Protein AF-A0A7S0JPT4-F1 (afdb_monomer)

Solvent-accessible surface area (backbone atoms only — not comparable to full-atom values): 7173 Å² total; per-residue (Å²): 138,86,82,77,86,71,94,71,84,81,79,79,88,81,71,78,75,78,73,74,84,70,90,76,42,67,63,87,90,52,75,66,52,68,43,48,68,90,46,64,46,83,89,29,69,55,43,58,56,53,45,62,36,67,50,42,34,35,40,43,40,38,77,84,61,48,71,85,53,50,52,60,48,46,45,65,56,49,78,57,55,87,83,44,76,76,41,68,42,82,45,75,57,48,51,89,95,39,35,83,72,56,46,59,65,50,50,70,67,69,112

Secondary structure (DSSP, 8-state):
---PPPTTTTS---S------PPPB--SS-SSEEE-TTS--TTSHHHHHHHHB-S-EEEEE-TT--HHHHHHHHHHH-S-TTTSTT-EEEEE---TTTHHHHHHHHHHHH-

Sequence (111 aa):
RTSSPGAADAAAAAAGEPSSSSRRWYNLGAHFLWIGDRTRALDGAHIEYFRGIANPIGVKVGPSMKRAELVPLIRMLWPSPEEQPGKIVLITRLGAGRVRELLPPFIRAVQ

InterPro domains:
  IPR002480 DAHP synthetase, class II [PF01474] (20-111)
  IPR002480 DAHP synthetase, class II [PTHR21337] (19-111)
  IPR013785 Aldolase-type TIM barrel [G3DSA:3.20.20.70] (8-111)

Nearest PDB structures (foldseek):
  5ckx-assembly1_A-2  TM=9.601E-01  e=1.463E-08  Mycobacterium tuberculosis H37Rv
  3rzi-assembly1_A-2  TM=9.629E-01  e=2.994E-08  Mycobacterium tuberculosis H37Rv
  6bmc-assembly1_A  TM=9.580E-01  e=6.978E-08  Pseudomonas aeruginosa
  6bmc-assembly1_B  TM=9.588E-01  e=7.948E-08  Pseudomonas aeruginosa
  5huc-assembly1_A  TM=9.535E-01  e=8.482E-08  Corynebacterium glutamicum

Mean predicted aligned error: 9.6 Å

Radius of gyration: 21.95 Å; Cα contacts (8 Å, |Δi|>4): 108; chains: 1; bounding box: 70×24×56 Å

Foldseek 3Di:
DDDDDDPPPPPPPPDPDPPPPPDAAADPVDQEEEDDPVQLDCPGPVLVVQLRHQHQYEYEDELPDDLVSVVSSCCSNPVDCPVRPRSYDYHYDYDPVCCVPPVVSNVVSHD

Organism: Cafeteria roenbergensis (NCBI:txid33653)

Structure (mmCIF, N/CA/C/O backbone):
data_AF-A0A7S0JPT4-F1
#
_entry.id   AF-A0A7S0JPT4-F1
#
loop_
_atom_site.group_PDB
_atom_site.id
_atom_site.type_symbol
_atom_site.label_atom_id
_atom_site.label_alt_id
_atom_site.label_comp_id
_atom_site.label_asym_id
_atom_site.label_entity_id
_atom_site.label_seq_id
_atom_site.pdbx_PDB_ins_code
_atom_site.Cartn_x
_atom_site.Cartn_y
_atom_site.Cartn_z
_atom_site.occupancy
_atom_site.B_iso_or_equiv
_atom_site.auth_seq_id
_atom_site.auth_comp_id
_atom_site.auth_asym_id
_atom_site.auth_atom_id
_atom_site.pdbx_PDB_model_num
ATOM 1 N N . ARG A 1 1 ? 59.725 -6.957 -39.684 1.00 39.84 1 ARG A N 1
ATOM 2 C CA . ARG A 1 1 ? 59.776 -7.063 -38.207 1.00 39.84 1 ARG A CA 1
ATOM 3 C C . ARG A 1 1 ? 58.343 -6.873 -37.721 1.00 39.84 1 ARG A C 1
ATOM 5 O O . ARG A 1 1 ? 57.882 -5.749 -37.624 1.00 39.84 1 ARG A O 1
ATOM 12 N N . THR A 1 2 ? 57.601 -7.972 -37.629 1.00 42.12 2 THR A N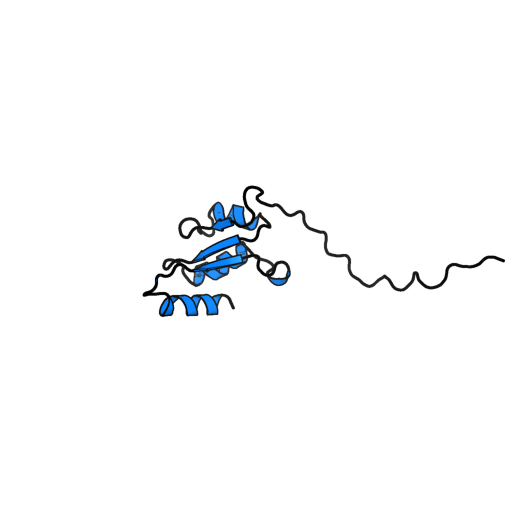 1
ATOM 13 C CA . THR A 1 2 ? 56.180 -8.022 -37.262 1.00 42.12 2 THR A CA 1
ATOM 14 C C . THR A 1 2 ? 56.053 -7.894 -35.746 1.00 42.12 2 THR A C 1
ATOM 16 O O . THR A 1 2 ? 56.649 -8.692 -35.027 1.00 42.12 2 THR A O 1
ATOM 19 N N . SER A 1 3 ? 55.327 -6.895 -35.250 1.00 43.84 3 SER A N 1
ATOM 20 C CA . SER A 1 3 ? 54.981 -6.786 -33.829 1.00 43.84 3 SER A CA 1
ATOM 21 C C . SER A 1 3 ? 53.631 -7.460 -33.587 1.00 43.84 3 SER A C 1
ATOM 23 O O . SER A 1 3 ? 52.612 -6.997 -34.097 1.00 43.84 3 SER A O 1
ATOM 25 N N . SER A 1 4 ? 53.649 -8.564 -32.842 1.00 46.91 4 SER A N 1
ATOM 26 C CA . SER A 1 4 ? 52.466 -9.275 -32.345 1.00 46.91 4 SER A CA 1
ATOM 27 C C . SER A 1 4 ? 51.617 -8.383 -31.425 1.00 46.91 4 SER A C 1
ATOM 29 O O . SER A 1 4 ? 52.193 -7.558 -30.709 1.00 46.91 4 SER A O 1
ATOM 31 N N . PRO A 1 5 ? 50.283 -8.556 -31.368 1.00 42.84 5 PRO A N 1
ATOM 32 C CA . PRO A 1 5 ? 49.476 -7.929 -30.332 1.00 42.84 5 PRO A CA 1
ATOM 33 C C . PRO A 1 5 ? 49.810 -8.561 -28.976 1.00 42.84 5 PRO A C 1
ATOM 35 O O . PRO A 1 5 ? 49.987 -9.775 -28.863 1.00 42.84 5 PRO A O 1
ATOM 38 N N . GLY A 1 6 ? 49.960 -7.709 -27.963 1.00 39.66 6 GLY A N 1
ATOM 39 C CA . GLY A 1 6 ? 50.308 -8.093 -26.601 1.00 39.66 6 GLY A CA 1
ATOM 40 C C . GLY A 1 6 ? 49.187 -8.841 -25.881 1.00 39.66 6 GLY A C 1
ATOM 41 O O . GLY A 1 6 ? 48.015 -8.749 -26.234 1.00 39.66 6 GLY A O 1
ATOM 42 N N . ALA A 1 7 ? 49.589 -9.561 -24.838 1.00 46.47 7 ALA A N 1
ATOM 43 C CA . ALA A 1 7 ? 48.806 -10.448 -23.981 1.00 46.47 7 ALA A CA 1
ATOM 44 C C . ALA A 1 7 ? 47.739 -9.744 -23.104 1.00 46.47 7 ALA A C 1
ATOM 46 O O . ALA A 1 7 ? 47.629 -10.031 -21.915 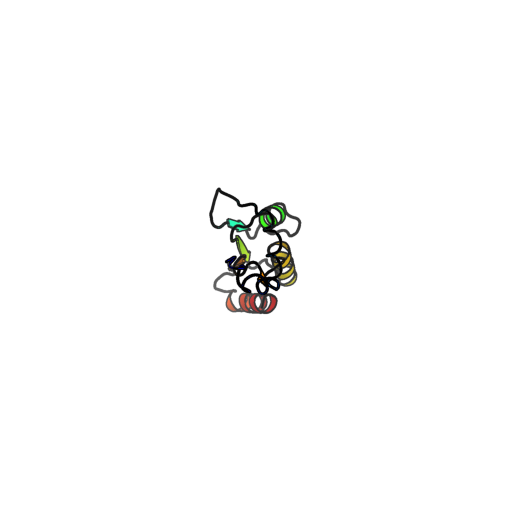1.00 46.47 7 ALA A O 1
ATOM 47 N N . ALA A 1 8 ? 46.962 -8.817 -23.667 1.00 39.03 8 ALA A N 1
ATOM 48 C CA . ALA A 1 8 ? 45.888 -8.103 -22.970 1.00 39.03 8 ALA A CA 1
ATOM 49 C C . ALA A 1 8 ? 44.485 -8.693 -23.225 1.00 39.03 8 ALA A C 1
ATOM 51 O O . ALA A 1 8 ? 43.552 -8.347 -22.509 1.00 39.03 8 ALA A O 1
ATOM 52 N N . ASP A 1 9 ? 44.332 -9.615 -24.183 1.00 37.06 9 ASP A N 1
ATOM 53 C CA . ASP A 1 9 ? 43.021 -10.170 -24.573 1.00 37.06 9 ASP A CA 1
ATOM 54 C C . ASP A 1 9 ? 42.561 -11.392 -23.754 1.00 37.06 9 ASP A C 1
ATOM 56 O O . ASP A 1 9 ? 41.500 -11.955 -24.011 1.00 37.06 9 ASP A O 1
ATOM 60 N N . ALA A 1 10 ? 43.322 -11.821 -22.744 1.00 37.81 10 ALA A N 1
ATOM 61 C CA . ALA A 1 10 ? 43.035 -13.069 -22.026 1.00 37.81 10 ALA A CA 1
ATOM 62 C C . ALA A 1 10 ? 42.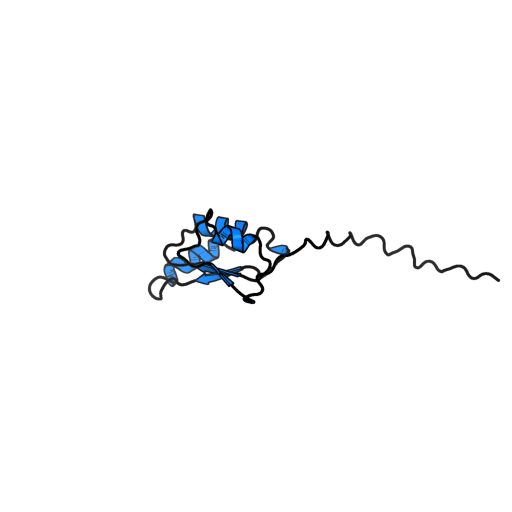365 -12.902 -20.646 1.00 37.81 10 ALA A C 1
ATOM 64 O O . ALA A 1 10 ? 42.150 -13.900 -19.963 1.00 37.81 10 ALA A O 1
ATOM 65 N N . ALA A 1 11 ? 42.021 -11.684 -20.208 1.00 35.59 11 ALA A N 1
ATOM 66 C CA . ALA A 1 11 ? 41.565 -11.443 -18.828 1.00 35.59 11 ALA A CA 1
ATOM 67 C C . ALA A 1 11 ? 40.200 -10.741 -18.687 1.00 35.59 11 ALA A C 1
ATOM 69 O O . ALA A 1 11 ? 39.913 -10.172 -17.638 1.00 35.59 11 ALA A O 1
ATOM 70 N N . ALA A 1 12 ? 39.336 -10.796 -19.705 1.00 36.69 12 ALA A N 1
ATOM 71 C CA . ALA A 1 12 ? 37.975 -10.241 -19.635 1.00 36.69 12 ALA A CA 1
ATOM 72 C C . ALA A 1 12 ? 36.861 -11.309 -19.633 1.00 36.69 12 ALA A C 1
ATOM 74 O O . ALA A 1 12 ? 35.690 -10.987 -19.807 1.00 36.69 12 ALA A O 1
ATOM 75 N N . ALA A 1 13 ? 37.199 -12.583 -19.416 1.00 45.38 13 ALA A N 1
ATOM 76 C CA . ALA A 1 13 ? 36.249 -13.697 -19.437 1.00 45.38 13 ALA A CA 1
ATOM 77 C C . ALA A 1 13 ? 35.870 -14.177 -18.022 1.00 45.38 13 ALA A C 1
ATOM 79 O O . ALA A 1 13 ? 36.073 -15.342 -17.691 1.00 45.38 13 ALA A O 1
ATOM 80 N N . ALA A 1 14 ? 35.355 -13.287 -17.162 1.00 48.66 14 ALA A N 1
ATOM 81 C CA . ALA A 1 14 ? 34.773 -13.693 -15.870 1.00 48.66 14 ALA A CA 1
ATOM 82 C C . ALA A 1 14 ? 33.774 -12.692 -15.250 1.00 48.66 14 ALA A C 1
ATOM 84 O O . ALA A 1 14 ? 33.561 -12.706 -14.040 1.00 48.66 14 ALA A O 1
ATOM 85 N N . ALA A 1 15 ? 33.134 -11.832 -16.043 1.00 48.94 15 ALA A N 1
ATOM 86 C CA . ALA A 1 15 ? 31.941 -11.117 -15.595 1.00 48.94 15 ALA A CA 1
ATOM 87 C C . ALA A 1 15 ? 30.763 -11.714 -16.361 1.00 48.94 15 ALA A C 1
ATOM 89 O O . ALA A 1 15 ? 30.640 -11.490 -17.563 1.00 48.94 15 ALA A O 1
ATOM 90 N N . GLY A 1 16 ? 29.967 -12.550 -15.685 1.00 45.06 16 GLY A N 1
ATOM 91 C CA . GLY A 1 16 ? 28.748 -13.109 -16.264 1.00 45.06 16 GLY A CA 1
ATOM 92 C C . GLY A 1 16 ? 27.929 -11.994 -16.906 1.00 45.06 16 GLY A C 1
ATOM 93 O O . GLY A 1 16 ? 27.811 -10.911 -16.327 1.00 45.06 16 GLY A O 1
ATOM 94 N N . GLU A 1 17 ? 27.439 -12.242 -18.122 1.00 41.56 17 GLU A N 1
ATOM 95 C CA . GLU A 1 17 ? 26.632 -11.279 -18.866 1.00 41.56 17 GLU A CA 1
ATOM 96 C C . GLU A 1 17 ? 25.564 -10.678 -17.941 1.00 41.56 17 GLU A C 1
ATOM 98 O O . GLU A 1 17 ? 24.897 -11.435 -17.223 1.00 41.56 17 GLU A O 1
ATOM 103 N N . PRO A 1 18 ? 25.386 -9.342 -17.910 1.00 49.97 18 PRO A N 1
ATOM 104 C CA . PRO A 1 18 ? 24.272 -8.760 -17.184 1.00 49.97 18 PRO A CA 1
ATOM 105 C C . PRO A 1 18 ? 23.008 -9.408 -17.739 1.00 49.97 18 PRO A C 1
ATOM 107 O O . PRO A 1 18 ? 22.729 -9.282 -18.933 1.00 49.97 18 PRO A O 1
ATOM 110 N N . SER A 1 19 ? 22.296 -10.161 -16.890 1.00 58.06 19 SER A N 1
ATOM 111 C CA . SER A 1 19 ? 21.095 -10.888 -17.296 1.00 58.06 19 SER A CA 1
ATOM 112 C C . SER A 1 19 ? 20.218 -9.933 -18.094 1.00 58.06 19 SER A C 1
ATOM 114 O O . SER A 1 19 ? 19.960 -8.827 -17.609 1.00 58.06 19 SER A O 1
ATOM 116 N N . SER A 1 20 ? 19.839 -10.339 -19.310 1.00 53.69 20 SER A N 1
ATOM 117 C CA . SER A 1 20 ? 19.092 -9.552 -20.297 1.00 53.69 20 SER A CA 1
ATOM 118 C C . SER A 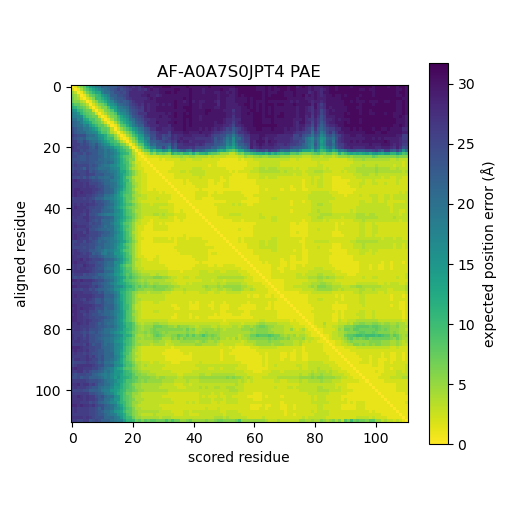1 20 ? 18.247 -8.458 -19.645 1.00 53.69 20 SER A C 1
ATOM 120 O O . SER A 1 20 ? 17.390 -8.779 -18.816 1.00 53.69 20 SER A O 1
ATOM 122 N N . SER A 1 21 ? 18.468 -7.188 -19.993 1.00 64.44 21 SER A N 1
ATOM 123 C CA . SER A 1 21 ? 17.623 -6.089 -19.526 1.00 64.44 21 SER A CA 1
ATOM 124 C C . SER A 1 21 ? 16.187 -6.354 -19.978 1.00 64.44 21 SER A C 1
ATOM 126 O O . SER A 1 21 ? 15.792 -6.084 -21.112 1.00 64.44 21 SER A O 1
ATOM 128 N N . SER A 1 22 ? 15.403 -6.968 -19.093 1.00 71.31 22 SER A N 1
ATOM 129 C CA . SER A 1 22 ? 14.021 -7.304 -19.381 1.00 71.31 22 SER A CA 1
ATOM 130 C C . SER A 1 22 ? 13.294 -6.013 -19.729 1.00 71.31 22 SER A C 1
ATOM 132 O O . SER A 1 22 ? 13.478 -4.971 -19.091 1.00 71.31 22 SER A O 1
ATOM 134 N N . ARG A 1 23 ? 12.512 -6.051 -20.807 1.00 86.06 23 ARG A N 1
ATOM 135 C CA . ARG A 1 23 ? 11.737 -4.895 -21.247 1.00 86.06 23 ARG A CA 1
ATOM 136 C C . ARG A 1 23 ? 10.828 -4.452 -20.099 1.00 86.06 23 ARG A C 1
ATOM 138 O O . ARG A 1 23 ? 9.980 -5.219 -19.652 1.00 86.06 23 ARG A O 1
ATOM 145 N N . ARG A 1 24 ? 11.000 -3.211 -19.640 1.00 91.50 24 ARG A N 1
ATOM 146 C CA . ARG A 1 24 ? 10.199 -2.608 -18.567 1.00 91.50 24 ARG A CA 1
ATOM 147 C C . ARG A 1 24 ? 9.126 -1.705 -19.155 1.00 91.50 24 ARG A C 1
ATOM 149 O O . ARG A 1 24 ? 9.376 -0.971 -20.109 1.00 91.50 24 ARG A O 1
ATOM 156 N N . TRP A 1 25 ? 7.945 -1.741 -18.558 1.00 96.00 25 TRP A N 1
ATOM 157 C CA . TRP A 1 25 ? 6.842 -0.851 -18.903 1.00 96.00 25 TRP A CA 1
ATOM 158 C C . TRP A 1 25 ? 6.722 0.239 -17.854 1.00 96.00 25 TRP A C 1
ATOM 160 O O . TRP A 1 25 ? 6.885 -0.027 -16.669 1.00 96.00 25 TRP A O 1
ATOM 170 N N . TYR A 1 26 ? 6.425 1.462 -18.273 1.00 97.25 26 TYR A N 1
ATOM 171 C CA . TYR A 1 26 ? 6.199 2.580 -17.364 1.00 97.25 26 TYR A CA 1
ATOM 172 C C . TYR A 1 26 ? 4.846 3.209 -17.666 1.00 97.25 26 TYR A C 1
ATOM 174 O O . TYR A 1 26 ? 4.449 3.333 -18.824 1.00 97.25 26 TYR A O 1
ATOM 182 N N . ASN A 1 27 ? 4.152 3.646 -16.621 1.00 98.31 27 ASN A N 1
ATOM 183 C CA . ASN A 1 27 ? 3.081 4.616 -16.767 1.00 98.31 27 ASN A CA 1
ATOM 184 C C . ASN A 1 27 ? 3.724 5.998 -16.981 1.00 98.31 27 ASN A C 1
ATOM 186 O O . ASN A 1 27 ? 4.464 6.466 -16.116 1.00 98.31 27 ASN A O 1
ATOM 190 N N . LEU A 1 28 ? 3.451 6.632 -18.126 1.00 98.12 28 LEU A N 1
ATOM 191 C CA . LEU A 1 28 ? 4.002 7.945 -18.497 1.00 98.12 28 LEU A CA 1
ATOM 192 C C . LEU A 1 28 ? 3.121 9.134 -18.073 1.00 98.12 28 LEU A C 1
ATOM 194 O O . LEU A 1 28 ? 3.469 10.279 -18.335 1.00 98.12 28 LEU A O 1
ATOM 198 N N . GLY A 1 29 ? 1.985 8.884 -17.421 1.00 98.12 29 GLY A N 1
ATOM 199 C CA . GLY A 1 29 ? 1.110 9.926 -16.881 1.00 98.12 29 GLY A CA 1
ATOM 200 C C . GLY A 1 29 ? 1.585 10.497 -15.541 1.00 98.12 29 GLY A C 1
ATOM 201 O O . GLY A 1 29 ? 1.169 11.590 -15.168 1.00 98.12 29 GLY A O 1
ATOM 202 N N . ALA A 1 30 ? 2.444 9.781 -14.807 1.00 98.19 30 ALA A N 1
ATOM 203 C CA . ALA A 1 30 ? 3.017 10.247 -13.546 1.00 98.19 30 ALA A CA 1
ATOM 204 C C . ALA A 1 30 ? 4.313 9.505 -13.191 1.00 98.19 30 ALA A C 1
ATOM 206 O O . ALA A 1 30 ? 4.484 8.330 -13.505 1.00 98.19 30 ALA A O 1
ATOM 207 N N . HIS A 1 31 ? 5.199 10.169 -12.446 1.00 98.00 31 HIS A N 1
ATOM 208 C CA . HIS A 1 31 ? 6.431 9.556 -11.941 1.00 98.00 31 HIS A CA 1
ATOM 209 C C . HIS A 1 31 ? 6.159 8.516 -10.842 1.00 98.00 31 HIS A C 1
ATOM 211 O O . HIS A 1 31 ? 6.730 7.428 -10.863 1.00 98.00 31 HIS A O 1
ATOM 217 N N . PHE A 1 32 ? 5.263 8.850 -9.907 1.00 98.25 32 PHE A N 1
ATOM 218 C CA . PHE A 1 32 ? 4.904 8.043 -8.741 1.00 98.25 32 PHE A CA 1
ATOM 219 C C . PHE A 1 32 ? 3.387 7.882 -8.676 1.00 98.25 32 PHE A C 1
ATOM 221 O O . PHE A 1 32 ? 2.652 8.870 -8.699 1.00 98.25 32 PHE A O 1
ATOM 228 N N . LEU A 1 33 ? 2.919 6.640 -8.575 1.00 98.44 33 LEU A N 1
ATOM 229 C CA . LEU A 1 33 ? 1.496 6.307 -8.494 1.00 98.44 33 LEU A CA 1
ATOM 230 C C . LEU A 1 33 ? 1.210 5.571 -7.192 1.00 98.44 33 LEU A C 1
ATOM 232 O O . LEU A 1 33 ? 2.118 5.009 -6.590 1.00 98.44 33 LEU A O 1
ATOM 236 N N . TRP A 1 34 ? -0.047 5.518 -6.752 1.00 98.69 34 TRP A N 1
ATOM 237 C CA . TRP A 1 34 ? -0.397 4.724 -5.576 1.00 98.69 34 TRP A CA 1
ATOM 238 C C . TRP A 1 34 ? -1.696 3.939 -5.733 1.00 98.69 34 TRP A C 1
ATOM 240 O O . TRP A 1 34 ? -2.634 4.370 -6.401 1.00 98.69 34 TRP A O 1
ATOM 250 N N . ILE A 1 35 ? -1.765 2.815 -5.023 1.00 98.56 35 ILE A N 1
ATOM 251 C CA . ILE A 1 35 ? -2.967 1.994 -4.876 1.00 98.56 35 ILE A CA 1
ATOM 252 C C . ILE A 1 35 ? -3.724 2.461 -3.631 1.00 98.56 35 ILE A C 1
ATOM 254 O O . ILE A 1 35 ? -3.156 2.613 -2.543 1.00 98.56 35 ILE A O 1
ATOM 258 N N . GLY A 1 36 ? -5.015 2.746 -3.794 1.00 98.12 36 GLY A N 1
ATOM 259 C CA . GLY A 1 36 ? -5.888 3.220 -2.725 1.00 98.12 36 GLY A CA 1
ATOM 260 C C . GLY A 1 36 ? -6.323 2.106 -1.770 1.00 98.12 36 GLY A C 1
ATOM 261 O O . GLY A 1 36 ? -6.392 0.939 -2.135 1.00 98.12 36 GLY A O 1
ATOM 262 N N . ASP A 1 37 ? -6.717 2.474 -0.546 1.00 96.31 37 ASP A N 1
ATOM 263 C CA . ASP A 1 37 ? -7.157 1.499 0.474 1.00 96.31 37 ASP A CA 1
ATOM 264 C C . ASP A 1 37 ? -8.435 0.733 0.073 1.00 96.31 37 ASP A C 1
ATOM 266 O O . ASP A 1 37 ? -8.698 -0.342 0.593 1.00 96.31 37 ASP A O 1
ATOM 270 N N . ARG A 1 38 ? -9.218 1.274 -0.871 1.00 96.75 38 ARG A N 1
ATOM 271 C CA . ARG A 1 38 ? -10.448 0.657 -1.400 1.00 96.75 38 ARG A CA 1
ATOM 272 C C . ARG A 1 38 ? -10.231 -0.144 -2.687 1.00 96.75 38 ARG A C 1
ATOM 274 O O . ARG A 1 38 ? -11.163 -0.775 -3.159 1.00 96.75 38 ARG A O 1
ATOM 281 N N . THR A 1 39 ? -9.032 -0.096 -3.266 1.00 97.38 39 THR A N 1
ATOM 282 C CA . THR A 1 39 ? -8.720 -0.710 -4.568 1.00 97.38 39 THR A CA 1
ATOM 283 C C . THR A 1 39 ? -7.558 -1.700 -4.498 1.00 97.38 39 THR A C 1
ATOM 285 O O . THR A 1 39 ? -7.059 -2.151 -5.520 1.00 97.38 39 THR A O 1
ATOM 288 N N . ARG A 1 40 ? -7.146 -2.083 -3.287 1.00 96.31 40 ARG A N 1
ATOM 289 C CA . ARG A 1 40 ? -6.023 -2.991 -3.005 1.00 96.31 40 ARG A CA 1
ATOM 290 C C . ARG A 1 40 ? -6.419 -4.472 -2.881 1.00 96.31 40 ARG A C 1
ATOM 292 O O . ARG A 1 40 ? -5.770 -5.211 -2.145 1.00 96.31 40 ARG A O 1
ATOM 299 N N . ALA A 1 41 ? -7.510 -4.886 -3.525 1.00 95.44 41 ALA A N 1
ATOM 300 C CA . ALA A 1 41 ? -7.907 -6.294 -3.566 1.00 95.44 41 ALA A CA 1
ATOM 301 C C . ALA A 1 41 ? -6.843 -7.103 -4.323 1.00 95.44 41 ALA A C 1
ATOM 303 O O . ALA A 1 41 ? -6.415 -6.668 -5.390 1.00 95.44 41 ALA A O 1
ATOM 304 N N . LEU A 1 42 ? -6.3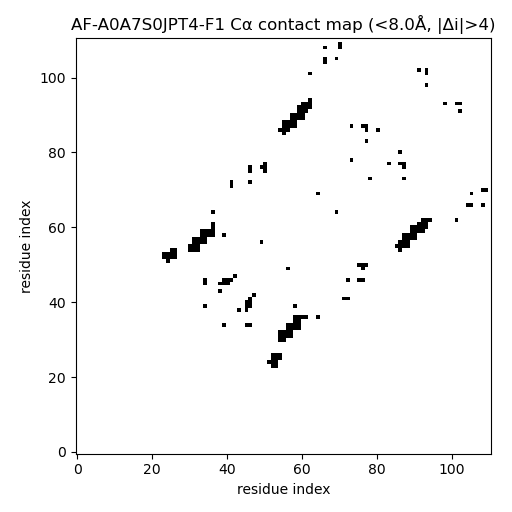99 -8.235 -3.764 1.00 95.38 42 LEU A N 1
ATOM 305 C CA . LEU A 1 42 ? -5.250 -9.002 -4.275 1.00 95.38 42 LEU A CA 1
ATOM 306 C C . LEU A 1 42 ? -5.449 -9.494 -5.717 1.00 95.38 42 LEU A C 1
ATOM 308 O O . LEU A 1 42 ? -4.508 -9.499 -6.502 1.00 95.38 42 LEU A O 1
ATOM 312 N N . ASP A 1 43 ? -6.680 -9.853 -6.060 1.00 96.12 43 ASP A N 1
ATOM 313 C CA . ASP A 1 43 ? -7.150 -10.281 -7.379 1.00 96.12 43 ASP A CA 1
ATOM 314 C C . ASP A 1 43 ? -7.721 -9.123 -8.223 1.00 96.12 43 ASP A C 1
ATOM 316 O O . ASP A 1 43 ? -8.241 -9.324 -9.319 1.00 96.12 43 ASP A O 1
ATOM 320 N N . GLY A 1 44 ? -7.632 -7.889 -7.724 1.00 97.19 44 GLY A N 1
ATOM 321 C CA . GLY A 1 44 ? -8.206 -6.712 -8.358 1.00 97.19 44 GLY A CA 1
ATOM 322 C C . GLY A 1 44 ? -7.346 -6.130 -9.481 1.00 97.19 44 GLY A C 1
ATOM 323 O O . GLY A 1 44 ? -6.114 -6.175 -9.458 1.00 97.19 44 GLY A O 1
ATOM 324 N N . ALA A 1 45 ? -8.008 -5.446 -10.419 1.00 98.38 45 ALA A N 1
ATOM 325 C CA . ALA A 1 45 ? -7.376 -4.832 -11.591 1.00 98.38 45 ALA A CA 1
ATOM 326 C C . ALA A 1 45 ? -6.243 -3.840 -11.262 1.00 98.38 45 ALA A C 1
ATOM 328 O O . ALA A 1 45 ? -5.311 -3.689 -12.045 1.00 98.38 45 ALA A O 1
ATOM 329 N N . HIS A 1 46 ? -6.290 -3.166 -10.108 1.00 98.44 46 HIS A N 1
ATOM 330 C CA . HIS A 1 46 ? -5.225 -2.241 -9.713 1.00 98.44 46 HIS A CA 1
ATOM 331 C C . HIS A 1 46 ? -3.945 -2.983 -9.325 1.00 98.44 46 HIS A C 1
ATOM 333 O O . HIS A 1 46 ? -2.868 -2.548 -9.709 1.00 98.44 46 HIS A O 1
ATOM 339 N N . ILE A 1 47 ? -4.035 -4.098 -8.592 1.00 97.94 47 ILE A N 1
ATOM 340 C CA . ILE A 1 47 ? -2.845 -4.894 -8.263 1.00 97.94 47 ILE A CA 1
ATOM 341 C C . ILE A 1 47 ? -2.227 -5.443 -9.546 1.00 97.94 47 ILE A C 1
ATOM 343 O O . ILE A 1 47 ? -1.016 -5.343 -9.728 1.00 97.94 47 ILE A O 1
ATOM 347 N N . GLU A 1 48 ? -3.069 -5.942 -10.451 1.00 98.12 48 GLU A N 1
ATOM 348 C CA . GLU A 1 48 ? -2.651 -6.443 -11.756 1.00 98.12 48 GLU A CA 1
ATOM 349 C C . GLU A 1 48 ? -1.933 -5.354 -12.583 1.00 98.12 48 GLU A C 1
ATOM 351 O O . GLU A 1 48 ? -0.766 -5.484 -12.952 1.00 98.12 48 GLU A O 1
ATOM 356 N N . TYR A 1 49 ? -2.552 -4.184 -12.740 1.00 98.31 49 TYR A N 1
ATOM 357 C CA . TYR A 1 49 ? -1.914 -3.059 -13.422 1.00 98.31 49 TYR A CA 1
ATOM 358 C C . TYR A 1 49 ? -0.563 -2.660 -12.797 1.00 98.31 49 TYR A C 1
ATOM 360 O O . TYR A 1 49 ? 0.428 -2.463 -13.504 1.00 98.31 49 TYR A O 1
ATOM 368 N N . PHE A 1 50 ? -0.504 -2.544 -11.467 1.00 98.06 50 PHE A N 1
ATOM 369 C CA . PHE A 1 50 ? 0.679 -2.040 -10.770 1.00 98.06 50 PHE A CA 1
ATOM 370 C C . PHE A 1 50 ? 1.855 -3.027 -10.765 1.00 98.06 50 PHE A C 1
ATOM 372 O O . PHE A 1 50 ? 2.997 -2.566 -10.763 1.00 98.06 50 PHE A O 1
ATOM 379 N N . ARG A 1 51 ? 1.626 -4.350 -10.810 1.00 95.75 51 ARG A N 1
ATOM 380 C CA . ARG A 1 51 ? 2.737 -5.316 -10.924 1.00 95.75 51 ARG A CA 1
ATOM 381 C C . ARG A 1 51 ? 3.403 -5.323 -12.300 1.00 95.75 51 ARG A C 1
ATOM 383 O O . ARG A 1 51 ? 4.535 -5.778 -12.420 1.00 95.75 51 ARG A O 1
ATOM 390 N N . GLY A 1 52 ? 2.728 -4.801 -13.327 1.00 95.19 52 GLY A N 1
ATOM 391 C CA . GLY A 1 52 ? 3.262 -4.710 -14.688 1.00 95.19 52 GLY A CA 1
ATOM 392 C C . GLY A 1 52 ? 4.131 -3.476 -14.962 1.00 95.19 52 GLY A C 1
ATOM 393 O O . GLY A 1 52 ? 4.863 -3.465 -15.951 1.00 95.19 52 GLY A O 1
ATOM 394 N N . ILE A 1 53 ? 4.069 -2.438 -14.118 1.00 96.44 53 ILE A N 1
ATOM 395 C CA . ILE A 1 53 ? 4.798 -1.178 -14.338 1.00 96.44 53 ILE A CA 1
ATOM 396 C C . ILE A 1 53 ? 6.058 -1.085 -13.479 1.00 96.44 53 ILE A C 1
ATOM 398 O O . ILE A 1 53 ? 6.108 -1.571 -12.354 1.00 96.44 53 ILE A O 1
ATOM 402 N N . ALA A 1 54 ? 7.077 -0.39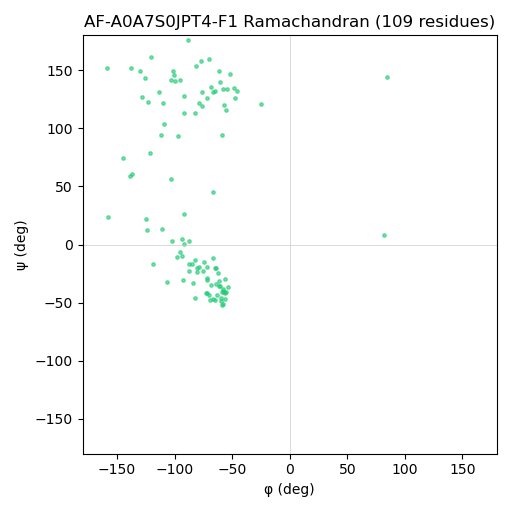4 -13.980 1.00 95.00 54 ALA A N 1
ATOM 403 C CA . ALA A 1 54 ? 8.381 -0.220 -13.354 1.00 95.00 54 ALA A CA 1
ATOM 404 C C . ALA A 1 54 ? 8.498 1.063 -12.511 1.00 95.00 54 ALA A C 1
ATOM 406 O O . ALA A 1 54 ? 9.431 1.156 -11.717 1.00 95.00 54 ALA A O 1
ATOM 407 N N . ASN A 1 55 ? 7.531 1.987 -12.578 1.00 97.38 55 ASN A N 1
ATOM 408 C CA . ASN A 1 55 ? 7.473 3.184 -11.724 1.00 97.38 55 ASN A CA 1
ATOM 409 C C . ASN A 1 55 ? 7.598 2.825 -10.231 1.00 97.38 55 ASN A C 1
ATOM 411 O O . ASN A 1 55 ? 7.069 1.789 -9.824 1.00 97.38 55 ASN A O 1
ATOM 415 N N . PRO A 1 56 ? 8.210 3.660 -9.381 1.00 97.31 56 PRO A N 1
ATOM 416 C CA . PRO A 1 56 ? 8.026 3.545 -7.940 1.00 97.31 56 PRO A CA 1
ATOM 417 C C . PRO A 1 56 ? 6.547 3.745 -7.583 1.00 97.31 56 PRO A C 1
ATOM 419 O O . PRO A 1 56 ? 5.861 4.588 -8.173 1.00 97.31 56 PRO A O 1
ATOM 422 N N . ILE A 1 57 ? 6.041 2.948 -6.644 1.00 98.56 57 ILE A N 1
ATOM 423 C CA . ILE A 1 57 ? 4.616 2.909 -6.310 1.00 98.56 57 ILE A CA 1
ATOM 424 C C . ILE A 1 57 ? 4.373 3.030 -4.809 1.00 98.56 57 ILE A C 1
ATOM 426 O O . ILE A 1 57 ? 5.153 2.577 -3.975 1.00 98.56 57 ILE A O 1
ATOM 430 N N . GLY A 1 58 ? 3.241 3.625 -4.460 1.00 98.50 58 GLY A N 1
ATOM 431 C CA . GLY A 1 58 ? 2.711 3.665 -3.109 1.00 98.50 58 GLY A CA 1
ATOM 432 C C . GLY A 1 58 ? 1.603 2.638 -2.901 1.00 98.50 58 GLY A C 1
ATOM 433 O O . GLY A 1 58 ? 0.772 2.418 -3.780 1.00 98.50 58 GLY A O 1
ATOM 434 N N . VAL A 1 59 ? 1.506 2.078 -1.701 1.00 98.38 59 VAL A N 1
ATOM 435 C CA . VAL A 1 59 ? 0.332 1.300 -1.279 1.00 98.38 59 VAL A CA 1
ATOM 436 C C . VAL A 1 59 ? -0.231 1.919 -0.014 1.00 98.38 59 VAL A C 1
ATOM 438 O O . VAL A 1 59 ? 0.464 2.060 0.991 1.00 98.38 59 VAL A O 1
ATOM 441 N N . LYS A 1 60 ? -1.504 2.315 -0.050 1.00 98.38 60 LYS A N 1
ATOM 442 C CA . LYS A 1 60 ? -2.184 2.850 1.131 1.00 98.38 60 LYS A CA 1
ATOM 443 C C . LYS A 1 60 ? -2.451 1.722 2.128 1.00 98.38 60 LYS A C 1
ATOM 445 O O . LYS A 1 60 ? -3.105 0.738 1.797 1.00 98.38 60 LYS A O 1
ATOM 450 N N . VAL A 1 61 ? -1.997 1.917 3.363 1.00 98.06 61 VAL A N 1
ATOM 451 C CA . VAL A 1 61 ? -2.221 1.008 4.494 1.00 98.06 61 VAL A CA 1
ATOM 452 C C . VAL A 1 61 ? -3.141 1.708 5.491 1.00 98.06 61 VAL A C 1
ATOM 454 O O . VAL A 1 61 ? -2.707 2.538 6.296 1.00 98.06 61 VAL A O 1
ATOM 457 N N . GLY A 1 62 ? -4.444 1.447 5.366 1.00 96.88 62 GLY A N 1
ATOM 458 C CA . GLY A 1 62 ? -5.464 1.945 6.286 1.00 96.88 62 GLY A CA 1
ATOM 459 C C . GLY A 1 62 ? -5.710 1.012 7.478 1.00 96.88 62 GLY A C 1
ATOM 460 O O . GLY A 1 62 ? -5.167 -0.091 7.532 1.00 96.88 62 GLY A O 1
ATOM 461 N N . PRO A 1 63 ? -6.577 1.408 8.428 1.00 95.88 63 PRO A N 1
ATOM 462 C CA . PRO A 1 63 ? -6.912 0.586 9.593 1.00 95.88 63 PRO A CA 1
ATOM 463 C C . PRO A 1 63 ? -7.686 -0.701 9.263 1.00 95.88 63 PRO A C 1
ATOM 465 O O . PRO A 1 63 ? -7.878 -1.533 10.144 1.00 95.88 63 PRO A O 1
ATOM 468 N N . SER A 1 64 ? -8.175 -0.831 8.026 1.00 94.12 64 SER A N 1
ATOM 469 C CA . SER A 1 64 ? -8.842 -2.019 7.482 1.00 94.12 64 SER A CA 1
ATOM 470 C C . SER A 1 64 ? -7.853 -3.081 6.981 1.00 94.12 64 SER A C 1
ATOM 472 O O . SER A 1 64 ? -8.260 -4.203 6.688 1.00 94.12 64 SER A O 1
ATOM 474 N N . MET A 1 65 ? -6.568 -2.733 6.830 1.00 95.69 65 MET A N 1
ATOM 475 C CA . MET A 1 65 ? -5.540 -3.652 6.343 1.00 95.69 65 MET A CA 1
ATOM 476 C C . MET A 1 65 ? -5.308 -4.769 7.352 1.00 95.69 65 MET A C 1
ATOM 478 O O . MET A 1 65 ? -5.068 -4.516 8.533 1.00 95.69 65 MET A O 1
ATOM 482 N N . LYS A 1 66 ? -5.307 -6.016 6.879 1.00 92.25 66 LYS A N 1
ATOM 483 C CA . LYS A 1 66 ? -4.902 -7.161 7.692 1.00 92.25 66 LYS A CA 1
ATOM 484 C C . LYS A 1 66 ? -3.434 -7.475 7.445 1.00 92.25 66 LYS A C 1
ATOM 486 O O . LYS A 1 66 ? -2.961 -7.459 6.314 1.00 92.25 66 LYS A O 1
ATOM 491 N N . ARG A 1 67 ? -2.715 -7.844 8.506 1.00 87.44 67 ARG A N 1
ATOM 492 C CA . ARG A 1 67 ? -1.308 -8.280 8.417 1.00 87.44 67 ARG A CA 1
ATOM 493 C C . ARG A 1 67 ? -1.120 -9.440 7.435 1.00 87.44 67 ARG A C 1
ATOM 495 O O . ARG A 1 67 ? -0.185 -9.419 6.646 1.00 87.44 67 ARG A O 1
ATOM 502 N N . ALA A 1 68 ? -2.056 -10.391 7.448 1.00 89.88 68 ALA A N 1
ATOM 503 C CA . ALA A 1 68 ? -2.064 -11.542 6.547 1.00 89.88 68 ALA A CA 1
ATOM 504 C C . ALA A 1 68 ? -2.250 -11.167 5.064 1.00 89.88 68 ALA A C 1
ATOM 506 O O . ALA A 1 68 ? -1.889 -11.955 4.202 1.00 89.88 68 ALA A O 1
ATOM 507 N N . GLU A 1 69 ? -2.787 -9.981 4.758 1.00 93.50 69 GLU A N 1
ATOM 508 C CA . GLU A 1 69 ? -2.974 -9.493 3.383 1.00 93.50 69 GLU A CA 1
ATOM 509 C C . GLU A 1 69 ? -1.782 -8.645 2.908 1.00 93.50 69 GLU A C 1
ATOM 511 O O . GLU A 1 69 ? -1.464 -8.641 1.720 1.00 93.50 69 GLU A O 1
ATOM 516 N N . LEU A 1 70 ? -1.100 -7.946 3.825 1.00 95.81 70 LEU A N 1
ATOM 517 C CA . LEU A 1 70 ? -0.038 -6.993 3.490 1.00 95.81 70 LEU A CA 1
ATOM 518 C C . LEU A 1 70 ? 1.181 -7.660 2.839 1.00 95.81 70 LEU A C 1
ATOM 520 O O . LEU A 1 70 ? 1.659 -7.182 1.813 1.00 95.81 70 LEU A O 1
ATOM 524 N N . VAL A 1 71 ? 1.682 -8.757 3.413 1.00 94.75 71 VAL A N 1
ATOM 525 C CA . VAL A 1 71 ? 2.880 -9.440 2.890 1.00 94.75 71 VAL A CA 1
ATOM 526 C C . VAL A 1 71 ? 2.621 -10.066 1.512 1.00 94.75 71 VAL A C 1
ATOM 528 O O . VAL A 1 71 ? 3.419 -9.817 0.606 1.00 94.75 71 VAL A O 1
ATOM 531 N N . PRO A 1 72 ? 1.510 -10.801 1.282 1.00 95.38 72 PRO A N 1
ATOM 532 C CA . PRO A 1 72 ? 1.161 -11.269 -0.061 1.00 95.38 72 PRO A CA 1
ATOM 533 C C . PRO A 1 72 ? 1.026 -10.138 -1.082 1.00 95.38 72 PRO A C 1
ATOM 535 O O . PRO A 1 72 ? 1.518 -10.266 -2.201 1.00 95.38 72 PRO A O 1
ATOM 538 N N . LEU A 1 73 ? 0.411 -9.015 -0.693 1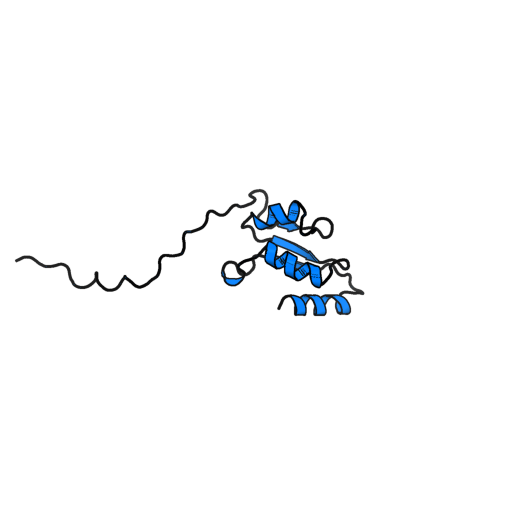.00 96.75 73 LEU A N 1
ATOM 539 C CA . LEU A 1 73 ? 0.280 -7.845 -1.559 1.00 96.75 73 LEU A CA 1
ATOM 540 C C . LEU A 1 73 ? 1.648 -7.310 -1.993 1.00 96.75 73 LEU A C 1
ATOM 542 O O . LEU A 1 73 ? 1.863 -7.082 -3.182 1.00 96.75 73 LEU A O 1
ATOM 546 N N . ILE A 1 74 ? 2.574 -7.126 -1.047 1.00 96.00 74 ILE A N 1
ATOM 547 C CA . ILE A 1 74 ? 3.931 -6.641 -1.339 1.00 96.00 74 ILE A CA 1
ATOM 548 C C . ILE A 1 74 ? 4.642 -7.605 -2.290 1.00 96.00 74 ILE A C 1
ATOM 550 O O . ILE A 1 74 ? 5.185 -7.159 -3.295 1.00 96.00 74 ILE A O 1
ATOM 554 N N . ARG A 1 75 ? 4.574 -8.917 -2.030 1.00 94.81 75 ARG A N 1
ATOM 555 C CA . ARG A 1 75 ? 5.220 -9.937 -2.872 1.00 94.81 75 ARG A CA 1
ATOM 556 C C . ARG A 1 75 ? 4.689 -9.965 -4.306 1.00 94.81 75 ARG A C 1
ATOM 558 O O . ARG A 1 75 ? 5.469 -10.177 -5.224 1.00 94.81 75 ARG A O 1
ATOM 565 N N . MET A 1 76 ? 3.393 -9.724 -4.518 1.00 95.94 76 MET A N 1
ATOM 566 C CA . MET A 1 76 ? 2.831 -9.639 -5.874 1.00 95.94 76 MET A CA 1
ATOM 567 C C . MET A 1 76 ? 3.309 -8.408 -6.646 1.00 95.94 76 MET A C 1
ATOM 569 O O . MET A 1 76 ? 3.469 -8.470 -7.861 1.00 95.94 76 MET A O 1
ATOM 573 N N . LEU A 1 77 ? 3.505 -7.285 -5.956 1.00 96.50 77 LEU A N 1
ATOM 574 C CA . LEU A 1 77 ? 3.906 -6.019 -6.573 1.00 96.50 77 LEU A CA 1
ATOM 575 C C . LEU A 1 77 ? 5.429 -5.864 -6.698 1.00 96.50 77 LEU A C 1
ATOM 577 O O . LEU A 1 77 ? 5.908 -5.075 -7.512 1.00 96.50 77 LEU A O 1
ATOM 581 N N . TRP A 1 78 ? 6.188 -6.578 -5.869 1.00 95.06 78 TRP A N 1
ATOM 582 C CA . TRP A 1 78 ? 7.637 -6.470 -5.762 1.00 95.06 78 TRP A CA 1
ATOM 583 C C . TRP A 1 78 ? 8.260 -7.846 -5.472 1.00 95.06 78 TRP A C 1
ATOM 585 O O . TRP A 1 78 ? 8.642 -8.128 -4.336 1.00 95.06 78 TRP A O 1
ATOM 595 N N . PRO A 1 79 ? 8.323 -8.727 -6.491 1.00 91.44 79 PRO A N 1
ATOM 596 C CA . PRO A 1 79 ? 8.775 -10.111 -6.328 1.00 91.44 79 PRO A CA 1
ATOM 597 C C . PRO A 1 79 ? 10.296 -10.260 -6.165 1.00 91.44 79 PRO A C 1
ATOM 599 O O . PRO A 1 79 ? 10.723 -11.245 -5.570 1.00 91.44 79 PRO A O 1
ATOM 602 N N . SER A 1 80 ? 11.087 -9.284 -6.633 1.00 88.88 80 SER A N 1
ATOM 603 C CA . SER A 1 80 ? 12.555 -9.249 -6.492 1.00 88.88 80 SER A CA 1
ATOM 604 C C . SER A 1 80 ? 13.015 -7.980 -5.752 1.00 88.88 80 SER A C 1
ATOM 606 O O . SER A 1 80 ? 13.425 -7.005 -6.400 1.00 88.88 80 SER A O 1
ATOM 608 N N . PRO A 1 81 ? 12.909 -7.930 -4.410 1.00 86.69 81 PRO A N 1
ATOM 609 C CA . PRO A 1 81 ? 13.304 -6.769 -3.620 1.00 86.69 81 PRO A CA 1
ATOM 610 C C . PRO A 1 81 ? 14.730 -6.259 -3.834 1.00 86.69 81 PRO A C 1
ATOM 612 O O . PRO A 1 81 ? 14.982 -5.054 -3.875 1.00 86.69 81 PRO A O 1
ATOM 615 N N . GLU A 1 82 ? 15.643 -7.188 -4.041 1.00 87.62 82 GLU A N 1
ATOM 616 C CA . GLU A 1 82 ? 17.082 -7.002 -4.154 1.00 87.62 82 GLU A CA 1
ATOM 617 C C . GLU A 1 82 ? 17.448 -6.326 -5.479 1.00 87.62 82 GLU A C 1
ATOM 619 O O . GLU A 1 82 ? 18.394 -5.546 -5.549 1.00 87.62 82 GLU A O 1
ATOM 624 N N . GLU A 1 83 ? 16.655 -6.569 -6.525 1.00 84.69 83 GLU A N 1
ATOM 625 C CA . GLU A 1 83 ? 16.843 -5.967 -7.844 1.00 84.69 83 GLU A CA 1
ATOM 626 C C . GLU A 1 83 ? 16.285 -4.539 -7.931 1.00 84.69 83 GLU A C 1
ATOM 628 O O . GLU A 1 83 ? 16.670 -3.770 -8.813 1.00 84.69 83 GLU A O 1
ATOM 633 N N . GLN A 1 84 ? 15.317 -4.187 -7.076 1.00 84.94 84 GLN A N 1
ATOM 634 C CA . GLN A 1 84 ? 14.582 -2.919 -7.159 1.00 84.94 84 GLN A CA 1
ATOM 635 C C . GLN A 1 84 ? 14.349 -2.293 -5.774 1.00 84.94 84 GLN A C 1
ATOM 637 O O . GLN A 1 84 ? 13.194 -2.060 -5.400 1.00 84.94 84 GLN A O 1
ATOM 642 N N . PRO A 1 85 ? 15.408 -1.994 -4.998 1.00 89.31 85 PRO A N 1
ATOM 643 C CA . PRO A 1 85 ? 15.264 -1.333 -3.707 1.00 89.31 85 PRO A CA 1
ATOM 644 C C . PRO A 1 85 ? 14.482 -0.020 -3.847 1.00 89.31 85 PRO A C 1
ATOM 646 O O . PRO A 1 85 ? 14.718 0.779 -4.751 1.00 89.31 85 PRO A O 1
ATOM 649 N N . GLY A 1 86 ? 13.518 0.198 -2.951 1.00 90.00 86 GLY A N 1
ATOM 650 C CA . GLY A 1 86 ? 12.686 1.408 -2.952 1.00 90.00 86 GLY A CA 1
ATOM 651 C C . GLY A 1 86 ? 11.510 1.400 -3.938 1.00 90.00 86 GLY A C 1
ATOM 652 O O . GLY A 1 86 ? 10.834 2.418 -4.077 1.00 90.00 86 GLY A O 1
ATOM 653 N N . LYS A 1 87 ? 11.214 0.267 -4.592 1.00 95.38 87 LYS A N 1
ATOM 654 C CA . LYS A 1 87 ? 10.057 0.113 -5.491 1.00 95.38 87 LYS A CA 1
ATOM 655 C C . LYS A 1 87 ? 8.715 0.443 -4.830 1.00 95.38 87 LYS A C 1
ATOM 657 O O . LYS A 1 87 ? 7.864 1.058 -5.474 1.00 95.38 87 LYS A O 1
ATOM 662 N N . ILE A 1 88 ? 8.511 0.010 -3.583 1.00 97.50 88 ILE A N 1
ATOM 663 C CA . ILE A 1 88 ? 7.255 0.181 -2.843 1.00 97.50 88 ILE A CA 1
ATOM 664 C C . ILE A 1 88 ? 7.453 1.115 -1.652 1.00 97.50 88 ILE A C 1
ATOM 666 O O . ILE A 1 88 ? 8.322 0.899 -0.812 1.00 97.50 88 ILE A O 1
ATOM 670 N N 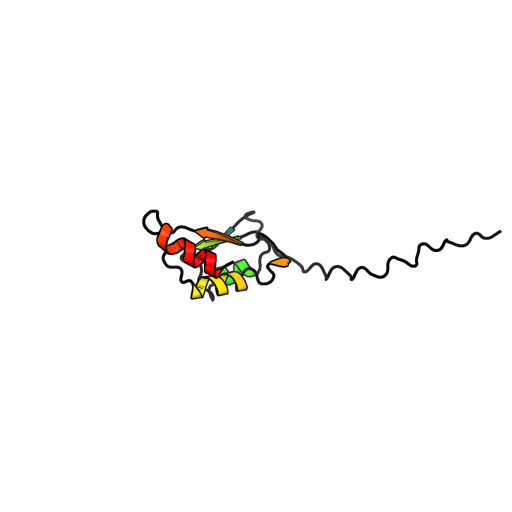. VAL A 1 89 ? 6.552 2.089 -1.524 1.00 97.75 89 VAL A N 1
ATOM 671 C CA . VAL A 1 89 ? 6.366 2.893 -0.312 1.00 97.75 89 VAL A CA 1
ATOM 672 C C . VAL A 1 89 ? 5.034 2.525 0.343 1.00 97.75 89 VAL A C 1
ATOM 674 O O . VAL A 1 89 ? 3.964 2.675 -0.252 1.00 97.75 89 VAL A O 1
ATOM 677 N N . LEU A 1 90 ? 5.068 2.079 1.599 1.00 97.62 90 LEU A N 1
ATOM 678 C CA . LEU A 1 90 ? 3.851 1.858 2.384 1.00 97.62 90 LEU A CA 1
ATOM 679 C C . LEU A 1 90 ? 3.370 3.183 2.985 1.00 97.62 90 LEU A C 1
ATOM 681 O O . LEU A 1 90 ? 4.012 3.761 3.858 1.00 97.62 90 LEU A O 1
ATOM 685 N N . ILE A 1 91 ? 2.215 3.663 2.528 1.00 98.19 91 ILE A N 1
ATOM 686 C CA . ILE A 1 91 ? 1.636 4.940 2.954 1.00 98.19 91 ILE A CA 1
ATOM 687 C C . ILE A 1 91 ? 0.603 4.668 4.047 1.00 98.19 91 ILE A C 1
ATOM 689 O O . ILE A 1 91 ? -0.569 4.385 3.769 1.00 98.19 91 ILE A O 1
ATOM 693 N N . THR A 1 92 ? 1.034 4.747 5.303 1.00 97.88 92 THR A N 1
ATOM 694 C CA . THR A 1 92 ? 0.185 4.463 6.463 1.00 97.88 92 THR A CA 1
ATOM 695 C C . THR A 1 92 ? -0.769 5.624 6.746 1.00 97.88 92 THR A C 1
ATOM 697 O O . THR A 1 92 ? -0.400 6.795 6.772 1.00 97.88 92 THR A O 1
ATOM 700 N N . ARG A 1 93 ? -2.050 5.301 6.930 1.00 97.44 93 ARG A N 1
ATOM 701 C CA . ARG A 1 93 ? -3.124 6.265 7.225 1.00 97.44 93 ARG A CA 1
ATOM 702 C C . ARG A 1 93 ? -4.038 5.710 8.306 1.00 97.44 93 ARG A C 1
ATOM 704 O O . ARG A 1 93 ? -5.217 5.455 8.087 1.00 97.44 93 ARG A O 1
ATOM 711 N N . LEU A 1 94 ? -3.436 5.469 9.465 1.00 97.25 94 LEU A N 1
ATOM 712 C CA . LEU A 1 94 ? -4.025 4.685 10.552 1.00 97.25 94 LEU A CA 1
ATOM 713 C C . LEU A 1 94 ? -4.886 5.522 11.514 1.00 97.25 94 LEU A C 1
ATOM 715 O O . LEU A 1 94 ? -5.702 4.970 12.246 1.00 97.25 94 LEU A O 1
ATOM 719 N N . GLY A 1 95 ? -4.735 6.849 11.480 1.00 97.25 95 GLY A N 1
ATOM 720 C CA . GLY A 1 95 ? -5.381 7.778 12.407 1.00 97.25 95 GLY A CA 1
ATOM 721 C C . GLY A 1 95 ? -4.596 7.944 13.712 1.00 97.25 95 GLY A C 1
ATOM 722 O O . GLY A 1 95 ? -4.007 6.992 14.229 1.00 97.25 95 GLY A O 1
ATOM 723 N N . ALA A 1 96 ? -4.596 9.163 14.257 1.00 97.94 96 ALA A N 1
ATOM 724 C CA . ALA A 1 96 ? -3.773 9.538 15.412 1.00 97.94 96 ALA A CA 1
ATOM 725 C C . ALA A 1 96 ? -4.028 8.665 16.656 1.00 97.94 96 ALA A C 1
ATOM 727 O O . ALA A 1 96 ? -3.084 8.281 17.338 1.00 97.94 96 ALA A O 1
ATOM 728 N N . GLY A 1 97 ? -5.286 8.289 16.914 1.00 97.75 97 GLY A N 1
ATOM 729 C CA . GLY A 1 97 ? -5.651 7.463 18.071 1.00 97.75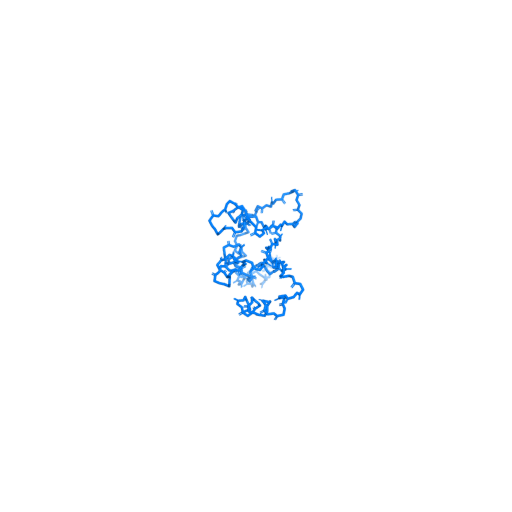 97 GLY A CA 1
ATOM 730 C C . GLY A 1 97 ? -5.273 5.982 17.959 1.00 97.75 97 GLY A C 1
ATOM 731 O O . GLY A 1 97 ? -5.270 5.289 18.965 1.00 97.75 97 GLY A O 1
ATOM 732 N N . ARG A 1 98 ? -4.948 5.482 16.758 1.00 96.12 98 ARG A N 1
ATOM 733 C CA . ARG A 1 98 ? -4.722 4.043 16.508 1.00 96.12 98 ARG A CA 1
ATOM 734 C C . ARG A 1 98 ? -3.316 3.720 16.019 1.00 96.12 98 ARG A C 1
ATOM 736 O O . ARG A 1 98 ? -2.899 2.568 16.059 1.00 96.12 98 ARG A O 1
ATOM 743 N N . VAL A 1 99 ? -2.567 4.718 15.547 1.00 97.56 99 VAL A N 1
ATOM 744 C CA . VAL A 1 99 ? -1.250 4.512 14.925 1.00 97.56 99 VAL A CA 1
ATOM 745 C C . VAL A 1 99 ? -0.258 3.800 15.849 1.00 97.56 99 VAL A C 1
ATOM 747 O O . VAL A 1 99 ? 0.448 2.911 15.385 1.00 97.56 99 VAL A O 1
ATOM 750 N N . ARG A 1 100 ? -0.242 4.122 17.151 1.00 97.88 100 ARG A N 1
ATOM 751 C CA . ARG A 1 100 ? 0.684 3.503 18.120 1.00 97.88 100 ARG A CA 1
ATOM 752 C C . ARG A 1 100 ? 0.448 2.002 18.283 1.00 97.88 100 ARG A C 1
ATOM 754 O O . ARG A 1 100 ? 1.399 1.257 18.476 1.00 97.88 100 ARG A O 1
ATOM 761 N N . GLU A 1 101 ? -0.805 1.574 18.182 1.00 97.12 101 GLU A N 1
ATOM 762 C CA . GLU A 1 101 ? -1.200 0.171 18.296 1.00 97.12 101 GLU A CA 1
ATOM 763 C C . GLU A 1 101 ? -1.002 -0.573 16.969 1.00 97.12 101 GLU A C 1
ATOM 765 O O . GLU A 1 101 ? -0.435 -1.664 16.931 1.00 97.12 101 GLU A O 1
ATOM 770 N N . LEU A 1 102 ? -1.447 0.030 15.863 1.00 96.50 102 LEU A N 1
ATOM 771 C CA . LEU A 1 102 ? -1.537 -0.648 14.571 1.00 96.50 102 LEU A CA 1
ATOM 772 C C . LEU A 1 102 ? -0.229 -0.660 13.777 1.00 96.50 102 LEU A C 1
ATOM 774 O O . LEU A 1 102 ? 0.018 -1.614 13.043 1.00 96.50 102 LEU A O 1
ATOM 778 N N . LEU A 1 103 ? 0.601 0.382 13.877 1.00 97.56 103 LEU A N 1
ATOM 779 C CA . LEU A 1 103 ? 1.795 0.509 13.037 1.00 97.56 103 LEU A CA 1
ATOM 780 C C . LEU A 1 103 ? 2.887 -0.527 13.362 1.00 97.56 103 LEU A C 1
ATOM 782 O O . LEU A 1 103 ? 3.370 -1.165 12.423 1.00 97.56 103 LEU A O 1
ATOM 786 N N . PRO A 1 104 ? 3.280 -0.754 14.634 1.00 97.44 104 PRO A N 1
ATOM 787 C CA . PRO A 1 104 ? 4.386 -1.665 14.934 1.00 97.44 104 PRO A CA 1
ATOM 788 C C . PRO A 1 104 ? 4.168 -3.106 14.430 1.00 97.44 104 PRO A C 1
ATOM 790 O O . PRO A 1 104 ? 5.106 -3.685 13.882 1.00 97.44 104 PRO A O 1
ATOM 793 N N . PRO A 1 105 ? 2.961 -3.702 14.539 1.00 95.94 105 PRO A N 1
ATOM 794 C CA . PRO A 1 105 ? 2.683 -5.005 13.943 1.00 95.94 105 PRO A CA 1
ATOM 795 C C . PRO A 1 105 ? 2.825 -5.060 12.415 1.00 95.94 105 PRO A C 1
ATOM 797 O O . PRO A 1 105 ? 3.164 -6.123 11.905 1.00 95.94 105 PRO A O 1
ATOM 800 N N . PHE A 1 106 ? 2.561 -3.969 11.684 1.00 96.88 106 PHE A N 1
ATOM 801 C CA . PHE A 1 106 ? 2.792 -3.929 10.234 1.00 96.88 106 PHE A CA 1
ATOM 802 C C . PHE A 1 106 ? 4.278 -3.854 9.900 1.00 96.88 106 PHE A C 1
ATOM 804 O O . PHE A 1 106 ? 4.718 -4.568 9.009 1.00 96.88 106 PHE A O 1
ATOM 811 N N . ILE A 1 107 ? 5.049 -3.047 10.636 1.00 96.69 107 ILE A N 1
ATOM 812 C CA . ILE A 1 107 ? 6.506 -2.956 10.456 1.00 96.69 107 ILE A CA 1
ATOM 813 C C . ILE A 1 107 ? 7.143 -4.336 10.646 1.00 96.69 107 ILE A C 1
ATOM 815 O O . ILE A 1 107 ? 7.832 -4.818 9.754 1.00 96.69 107 ILE A O 1
ATOM 819 N N . ARG A 1 108 ? 6.828 -5.017 11.757 1.00 96.44 108 ARG A N 1
ATOM 820 C CA . ARG A 1 108 ? 7.355 -6.360 12.055 1.00 96.44 108 ARG A CA 1
ATOM 821 C C . ARG A 1 108 ? 6.961 -7.432 11.043 1.00 96.44 108 ARG A C 1
ATOM 823 O O . ARG A 1 108 ? 7.618 -8.456 10.979 1.00 96.44 108 ARG A O 1
ATOM 830 N N . ALA A 1 109 ? 5.854 -7.249 10.327 1.00 94.12 109 ALA A N 1
ATOM 831 C CA . ALA A 1 109 ? 5.433 -8.205 9.310 1.00 94.12 109 ALA A CA 1
ATOM 832 C C . ALA A 1 109 ? 6.217 -8.052 7.994 1.00 94.12 109 ALA A C 1
ATOM 834 O O . ALA A 1 109 ? 6.175 -8.962 7.175 1.00 94.12 109 ALA A O 1
ATOM 835 N N . VAL A 1 110 ? 6.855 -6.897 7.768 1.00 93.19 110 VAL A N 1
ATOM 836 C CA . VAL A 1 110 ? 7.508 -6.541 6.497 1.00 93.19 110 VAL A CA 1
ATOM 837 C C . VAL A 1 110 ? 9.034 -6.586 6.581 1.00 93.19 110 VAL A C 1
ATOM 839 O O . VAL A 1 110 ? 9.660 -6.870 5.564 1.00 93.19 110 VAL A O 1
ATOM 842 N N . GLN A 1 111 ? 9.611 -6.272 7.746 1.00 89.44 111 GLN A N 1
ATOM 843 C CA . GLN A 1 111 ? 11.050 -6.418 8.016 1.00 89.44 111 GLN A CA 1
ATOM 844 C C . GLN A 1 111 ? 11.487 -7.880 7.951 1.00 89.44 111 GLN A C 1
ATOM 846 O O . GLN A 1 111 ? 12.613 -8.103 7.461 1.00 89.44 111 GLN A O 1
#

pLDDT: mean 85.79, std 20.34, range [35.59, 98.69]